Protein AF-A0A2V9VKK5-F1 (afdb_monomer)

Foldseek 3Di:
DCVVVVVVCVVVVVLLVDPCQQPDKDKDKDPADPPDDDPDDWAFFDAQDQDADPDDVPDDDDRRRTAHDDIDIDMDGLFFDPPDDDPDDFDPLLVVLLVCVVVVHDDDGVGNVPGHNPCNRGDPPGGNPSPPDDDDDDPPPDDPDVVVVDDPPD

Structure (mmCIF, N/CA/C/O backbone):
data_AF-A0A2V9VKK5-F1
#
_entry.id   AF-A0A2V9VKK5-F1
#
loop_
_atom_site.group_PDB
_atom_site.id
_atom_site.type_symbol
_atom_site.label_atom_id
_atom_site.label_alt_id
_atom_site.label_comp_id
_atom_site.label_asym_id
_atom_site.label_entity_id
_atom_site.label_seq_id
_atom_site.pdbx_PDB_ins_code
_atom_site.Cartn_x
_atom_site.Cartn_y
_atom_site.Cartn_z
_atom_site.occupancy
_atom_site.B_iso_or_equiv
_atom_site.auth_seq_id
_atom_site.auth_comp_id
_atom_site.auth_asym_id
_atom_site.auth_atom_id
_atom_site.pdbx_PDB_model_num
ATOM 1 N N . MET A 1 1 ? 14.020 6.394 18.295 1.00 52.31 1 MET A N 1
ATOM 2 C CA . MET A 1 1 ? 13.171 7.474 17.740 1.00 52.31 1 MET A CA 1
ATOM 3 C C . MET A 1 1 ? 11.935 6.805 17.137 1.00 52.31 1 MET A C 1
ATOM 5 O O . MET A 1 1 ? 12.121 5.891 16.353 1.00 52.31 1 MET A O 1
ATOM 9 N N . GLN A 1 2 ? 10.712 7.141 17.568 1.00 73.44 2 GLN A N 1
ATOM 10 C CA . GLN A 1 2 ? 9.463 6.441 17.178 1.00 73.44 2 GLN A CA 1
ATOM 11 C C . GLN A 1 2 ? 8.421 7.392 16.557 1.00 73.44 2 GLN A C 1
ATOM 13 O O . GLN A 1 2 ? 7.225 7.128 16.614 1.00 73.44 2 GLN A O 1
ATOM 18 N N . LEU A 1 3 ? 8.876 8.507 15.977 1.00 83.81 3 LEU A N 1
ATOM 19 C CA . LEU A 1 3 ? 7.999 9.577 15.487 1.00 83.81 3 LEU A CA 1
ATOM 20 C C . LEU A 1 3 ? 7.040 9.079 14.398 1.00 83.81 3 LEU A C 1
ATOM 22 O O . LEU A 1 3 ? 5.838 9.215 14.563 1.00 83.81 3 LEU A O 1
ATOM 26 N N . GLY A 1 4 ? 7.534 8.365 13.380 1.00 85.75 4 GLY A N 1
ATOM 27 C CA . GLY A 1 4 ? 6.664 7.846 12.314 1.00 85.75 4 GLY A CA 1
ATOM 28 C C . GLY A 1 4 ? 5.599 6.853 12.801 1.00 85.75 4 GLY A C 1
ATOM 29 O O . GLY A 1 4 ? 4.469 6.872 12.321 1.00 85.75 4 GLY A O 1
ATOM 30 N N . ALA A 1 5 ? 5.921 6.018 13.797 1.00 85.12 5 ALA A N 1
ATOM 31 C CA . ALA A 1 5 ? 4.937 5.122 14.408 1.00 85.12 5 ALA A CA 1
ATOM 32 C C . ALA A 1 5 ? 3.878 5.903 15.204 1.00 85.12 5 ALA A C 1
ATOM 34 O O . ALA A 1 5 ? 2.693 5.579 15.129 1.00 85.12 5 ALA A O 1
ATOM 35 N N . ALA A 1 6 ? 4.293 6.947 15.930 1.00 85.19 6 ALA A N 1
ATOM 36 C CA . ALA A 1 6 ? 3.383 7.832 16.649 1.00 85.19 6 ALA A CA 1
ATOM 37 C C . ALA A 1 6 ? 2.459 8.602 15.688 1.00 85.19 6 ALA A C 1
ATOM 39 O O . ALA A 1 6 ? 1.256 8.667 15.938 1.00 85.19 6 ALA A O 1
ATOM 40 N N . ASP A 1 7 ? 2.991 9.097 14.570 1.00 90.38 7 ASP A N 1
ATOM 41 C CA . ASP A 1 7 ? 2.232 9.823 13.548 1.00 90.38 7 ASP A CA 1
ATOM 42 C C . ASP A 1 7 ? 1.191 8.913 12.877 1.00 90.38 7 ASP A C 1
ATOM 44 O O . ASP A 1 7 ? 0.007 9.253 12.802 1.00 90.38 7 ASP A O 1
ATOM 48 N N . ALA A 1 8 ? 1.589 7.704 12.460 1.00 90.50 8 ALA A N 1
ATOM 49 C CA . ALA A 1 8 ? 0.662 6.719 11.901 1.00 90.50 8 ALA A CA 1
ATOM 50 C C . ALA A 1 8 ? -0.437 6.339 12.909 1.00 90.50 8 ALA A C 1
ATOM 52 O O . ALA A 1 8 ? -1.621 6.302 12.561 1.00 90.50 8 ALA A O 1
ATOM 53 N N . ALA A 1 9 ? -0.066 6.111 14.175 1.00 88.38 9 ALA A N 1
ATOM 54 C CA . ALA A 1 9 ? -1.018 5.813 15.238 1.00 88.38 9 ALA A CA 1
ATOM 55 C C . ALA A 1 9 ? -1.991 6.975 15.480 1.00 88.38 9 ALA A C 1
ATOM 57 O O . ALA A 1 9 ? -3.181 6.734 15.670 1.00 88.38 9 ALA A O 1
ATOM 58 N N . GLN A 1 10 ? -1.526 8.227 15.441 1.00 90.94 10 GLN A N 1
ATOM 59 C CA . GLN A 1 10 ? -2.381 9.403 15.601 1.00 90.94 10 GLN A CA 1
ATOM 60 C C . GLN A 1 10 ? -3.471 9.456 14.523 1.00 90.94 10 GLN A C 1
ATOM 62 O O . GLN A 1 10 ? -4.639 9.687 14.844 1.00 90.94 10 GLN A O 1
ATOM 67 N N . ILE A 1 11 ? -3.114 9.191 13.264 1.00 93.94 11 ILE A N 1
ATOM 68 C CA . ILE A 1 11 ? -4.060 9.199 12.140 1.00 93.94 11 ILE A CA 1
ATOM 69 C C . ILE A 1 11 ? -5.066 8.047 12.267 1.00 93.94 11 ILE A C 1
ATOM 71 O O . ILE A 1 11 ? -6.275 8.265 12.169 1.00 93.94 11 ILE A O 1
ATOM 75 N N . ILE A 1 12 ? -4.591 6.828 12.540 1.00 91.88 12 ILE A N 1
ATOM 76 C CA . ILE A 1 12 ? -5.454 5.646 12.687 1.00 91.88 12 ILE A CA 1
ATOM 77 C C . ILE A 1 12 ? -6.419 5.819 13.872 1.00 91.88 12 ILE A C 1
ATOM 79 O O . ILE A 1 12 ? -7.618 5.566 13.737 1.00 91.88 12 ILE A O 1
ATOM 83 N N . ASN A 1 13 ? -5.926 6.311 15.013 1.00 90.38 13 ASN A N 1
ATOM 84 C CA . ASN A 1 13 ? -6.739 6.547 16.208 1.00 90.38 13 ASN A CA 1
ATOM 85 C C . ASN A 1 13 ? -7.787 7.646 16.006 1.00 90.38 13 ASN A C 1
ATOM 87 O O . ASN A 1 13 ? -8.831 7.602 16.652 1.00 90.38 13 ASN A O 1
ATOM 91 N N . ALA A 1 14 ? -7.539 8.612 15.119 1.00 93.69 14 ALA A N 1
ATOM 92 C CA . ALA A 1 14 ? -8.540 9.601 14.732 1.00 93.69 14 ALA A CA 1
ATOM 93 C C . ALA A 1 14 ? -9.593 9.015 13.774 1.00 93.69 14 ALA A C 1
ATOM 95 O O . ALA A 1 14 ? -10.771 9.368 13.860 1.00 93.69 14 ALA A O 1
ATOM 96 N N . LEU A 1 15 ? -9.193 8.099 12.885 1.00 94.25 15 LEU A N 1
ATOM 97 C CA . LEU A 1 15 ? -10.092 7.471 11.918 1.00 94.25 15 LEU A CA 1
ATOM 98 C C . LEU A 1 15 ? -11.101 6.527 12.584 1.00 94.25 15 LEU A C 1
ATOM 100 O O . LEU A 1 15 ? -12.284 6.603 12.264 1.00 94.25 15 LEU A O 1
ATOM 104 N N . ILE A 1 16 ? -10.666 5.665 13.508 1.00 92.75 16 ILE A N 1
ATOM 105 C CA . ILE A 1 16 ? -11.498 4.613 14.129 1.00 92.75 16 ILE A CA 1
ATOM 106 C C . ILE A 1 16 ? -12.809 5.127 14.770 1.00 92.75 16 ILE A C 1
ATOM 108 O O . ILE A 1 16 ? -13.857 4.541 14.503 1.00 92.75 16 ILE A O 1
ATOM 112 N N . PRO A 1 17 ? -12.820 6.185 15.607 1.00 93.62 17 PRO A N 1
ATOM 113 C CA . PRO A 1 17 ? -14.055 6.693 16.210 1.00 93.62 17 PRO A CA 1
ATOM 114 C C . PRO A 1 17 ? -14.870 7.584 15.260 1.00 93.62 17 PRO A C 1
ATOM 116 O O . PRO A 1 17 ? -15.954 8.037 15.629 1.00 93.62 17 PRO A O 1
ATOM 119 N N . SER A 1 18 ? -14.357 7.882 14.062 1.00 95.50 18 SER A N 1
ATOM 120 C CA . SER A 1 18 ? -15.034 8.759 13.110 1.00 95.50 18 SER A CA 1
ATOM 121 C C . SER A 1 18 ? -16.265 8.079 12.488 1.00 95.50 18 SER A C 1
ATOM 123 O O . SER A 1 18 ? -16.289 6.856 12.318 1.00 95.50 18 SER A O 1
ATOM 125 N N . PRO A 1 19 ? -17.273 8.855 12.050 1.00 96.69 19 PRO A N 1
ATOM 126 C CA . PRO A 1 19 ? -18.425 8.307 11.333 1.00 96.69 19 PRO A CA 1
ATOM 127 C C . PRO A 1 19 ? -18.054 7.655 9.988 1.00 96.69 19 PRO A C 1
ATOM 129 O O . PRO A 1 19 ? -18.843 6.881 9.455 1.00 96.69 19 PRO A O 1
ATOM 132 N N . SER A 1 20 ? -16.863 7.932 9.444 1.00 96.44 20 SER A N 1
ATOM 133 C CA . SER A 1 20 ? -16.386 7.359 8.180 1.00 96.44 20 SER A CA 1
ATOM 134 C C . SER A 1 20 ? -15.858 5.930 8.328 1.00 96.44 20 SER A C 1
ATOM 136 O O . SER A 1 20 ? -15.851 5.182 7.343 1.00 96.44 20 SER A O 1
ATOM 138 N N . TRP A 1 21 ? -15.436 5.530 9.536 1.00 95.44 21 TRP A N 1
ATOM 139 C CA . TRP A 1 21 ? -14.780 4.244 9.799 1.00 95.44 21 TRP A CA 1
ATOM 140 C C . TRP A 1 21 ? -15.517 3.022 9.233 1.00 95.44 21 TRP A C 1
ATOM 142 O O . TRP A 1 21 ? -14.869 2.242 8.532 1.00 95.44 21 TRP A O 1
ATOM 152 N N . PRO A 1 22 ? -16.850 2.869 9.403 1.00 96.00 22 PRO A N 1
ATOM 153 C CA . PRO A 1 22 ? -17.583 1.703 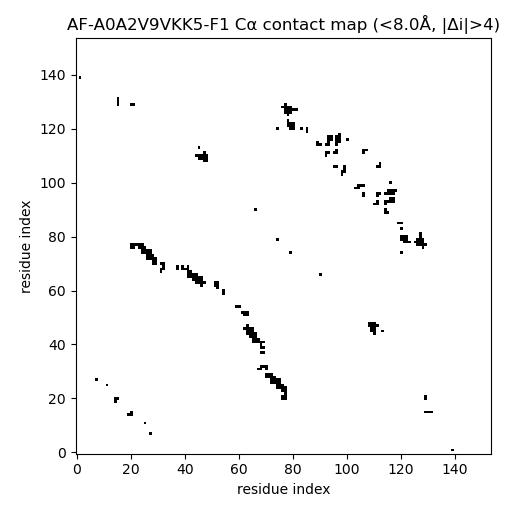8.898 1.00 96.00 22 PRO A CA 1
ATOM 154 C C . PRO A 1 22 ? -17.474 1.486 7.383 1.00 96.00 22 PRO A C 1
ATOM 156 O O . PRO A 1 22 ? -17.791 0.406 6.896 1.00 96.00 22 PRO A O 1
ATOM 159 N N . SER A 1 23 ? -17.045 2.500 6.631 1.00 95.50 23 SER A N 1
ATOM 160 C CA . SER A 1 23 ? -16.966 2.490 5.166 1.00 95.50 23 SER A CA 1
ATOM 161 C C . SER A 1 23 ? -15.579 2.835 4.619 1.00 95.50 23 SER A C 1
ATOM 163 O O . SER A 1 23 ? -15.441 3.117 3.431 1.00 95.50 23 SER A O 1
ATOM 165 N N . SER A 1 24 ? -14.553 2.819 5.474 1.00 96.00 24 SER A N 1
ATOM 166 C CA . SER A 1 24 ? -13.204 3.262 5.125 1.00 96.00 24 SER A CA 1
ATOM 167 C C . SER A 1 24 ? -12.188 2.124 5.129 1.00 96.00 24 SER A C 1
ATOM 169 O O . SER A 1 24 ? -12.323 1.120 5.834 1.00 96.00 24 SER A O 1
ATOM 171 N N . VAL A 1 25 ? -11.127 2.322 4.353 1.00 96.25 25 VAL A N 1
ATOM 172 C CA . VAL A 1 25 ? -9.875 1.575 4.444 1.00 96.25 25 VAL A CA 1
ATOM 173 C C . VAL A 1 25 ? -8.734 2.577 4.569 1.00 96.25 25 VAL A C 1
ATOM 175 O O . VAL A 1 25 ? -8.701 3.581 3.862 1.00 96.25 25 VAL A O 1
ATOM 178 N N . PHE A 1 26 ? -7.808 2.301 5.477 1.00 96.00 26 PHE A N 1
ATOM 179 C CA . PHE A 1 26 ? -6.538 2.996 5.608 1.00 96.00 26 PHE A CA 1
ATOM 180 C C . PHE A 1 26 ? -5.420 2.048 5.173 1.00 96.00 26 PHE A C 1
ATOM 182 O O . PHE A 1 26 ? -5.338 0.923 5.667 1.00 96.00 26 PHE A O 1
ATOM 189 N N . ILE A 1 27 ? -4.582 2.483 4.235 1.00 96.94 27 ILE A N 1
ATOM 190 C CA . ILE A 1 27 ? -3.453 1.701 3.722 1.00 96.94 27 ILE A CA 1
ATOM 191 C C . ILE A 1 27 ? -2.177 2.415 4.150 1.00 96.94 27 ILE A C 1
ATOM 193 O O . ILE A 1 27 ? -1.901 3.519 3.689 1.00 96.94 27 ILE A O 1
ATOM 197 N N . LEU A 1 28 ? -1.413 1.786 5.040 1.00 95.75 28 LEU A N 1
ATOM 198 C CA . LEU A 1 28 ? -0.094 2.251 5.446 1.00 95.75 28 LEU A CA 1
ATOM 199 C C . LEU A 1 28 ? 0.964 1.533 4.618 1.00 95.75 28 LEU A C 1
ATOM 201 O O . LEU A 1 28 ? 1.021 0.304 4.601 1.00 95.75 28 LEU A O 1
ATOM 205 N N . THR A 1 29 ? 1.811 2.304 3.957 1.00 95.19 29 THR A N 1
ATOM 206 C CA . THR A 1 29 ? 2.968 1.802 3.223 1.00 95.19 29 THR A CA 1
ATOM 207 C C . THR A 1 29 ? 4.059 2.872 3.203 1.00 95.19 29 THR A C 1
ATOM 209 O O . THR A 1 29 ? 3.923 3.912 3.848 1.00 95.19 29 THR A O 1
ATOM 212 N N . TYR A 1 30 ? 5.141 2.588 2.498 1.00 92.75 30 TYR A N 1
ATOM 213 C CA . TYR A 1 30 ? 6.315 3.439 2.348 1.00 92.75 30 TYR A CA 1
ATOM 214 C C . TYR A 1 30 ? 6.429 3.830 0.879 1.00 92.75 30 TYR A C 1
ATOM 216 O O . TYR A 1 30 ? 5.842 3.156 0.044 1.00 92.75 30 TYR A O 1
ATOM 224 N N . ASP A 1 31 ? 7.133 4.901 0.545 1.00 91.75 31 ASP A N 1
ATOM 225 C CA . ASP A 1 31 ? 7.420 5.259 -0.847 1.00 91.75 31 ASP A CA 1
ATOM 226 C C . ASP A 1 31 ? 8.661 4.521 -1.378 1.00 91.75 31 ASP A C 1
ATOM 228 O O . ASP A 1 31 ? 8.704 4.146 -2.551 1.00 91.75 31 ASP A O 1
ATOM 232 N N . GLU A 1 32 ? 9.639 4.254 -0.505 1.00 89.00 32 GLU A N 1
ATOM 233 C CA . GLU A 1 32 ? 10.888 3.554 -0.820 1.00 89.00 32 GLU A CA 1
ATOM 234 C C . GLU A 1 32 ? 11.436 2.715 0.365 1.00 89.00 32 GLU A C 1
ATOM 236 O O . GLU A 1 32 ? 10.823 2.644 1.431 1.00 89.00 32 GLU A O 1
ATOM 241 N N . GLY A 1 33 ? 12.544 1.988 0.157 1.00 85.25 33 GLY A N 1
ATOM 242 C CA . GLY A 1 33 ? 13.071 0.961 1.080 1.00 85.25 33 GLY A CA 1
ATOM 243 C C . GLY A 1 33 ? 14.010 1.440 2.192 1.00 85.25 33 GLY A C 1
ATOM 244 O O . GLY A 1 33 ? 14.461 0.632 3.002 1.00 85.25 33 GLY A O 1
ATOM 245 N N . GLY A 1 34 ? 14.355 2.721 2.236 1.00 83.81 34 GLY A N 1
ATOM 246 C CA . GLY A 1 34 ? 15.259 3.338 3.202 1.00 83.81 34 GLY A CA 1
ATOM 247 C C . GLY A 1 34 ? 16.724 2.925 3.055 1.00 83.81 34 GLY A C 1
ATOM 248 O O . GLY A 1 34 ? 17.528 3.223 3.935 1.00 83.81 34 GLY A O 1
ATOM 249 N N . GLY A 1 35 ? 17.080 2.190 1.994 1.00 78.69 35 GLY A N 1
ATOM 250 C CA . GLY A 1 35 ? 18.425 1.640 1.780 1.00 78.69 35 GLY A CA 1
ATOM 251 C C . GLY A 1 35 ? 18.803 0.466 2.695 1.00 78.69 35 GLY A C 1
ATOM 252 O O . GLY A 1 35 ? 19.956 0.033 2.683 1.00 78.69 35 GLY A O 1
ATOM 253 N N . LEU A 1 36 ? 17.858 -0.062 3.479 1.00 82.81 36 LEU A N 1
ATOM 254 C CA . LEU A 1 36 ? 18.069 -1.278 4.262 1.00 82.81 36 LEU A CA 1
ATOM 255 C C . LEU A 1 36 ? 18.016 -2.518 3.361 1.00 82.81 36 LEU A C 1
ATOM 257 O O . LEU A 1 36 ? 17.334 -2.546 2.338 1.00 82.81 36 LEU A O 1
ATOM 261 N N . TYR A 1 37 ? 18.743 -3.564 3.754 1.00 87.75 37 TYR A N 1
ATOM 262 C CA . TYR A 1 37 ? 18.774 -4.820 3.010 1.00 87.75 37 TYR A CA 1
ATOM 263 C C . TYR A 1 37 ? 17.433 -5.565 3.104 1.00 87.75 37 TYR A C 1
ATOM 265 O O . TYR A 1 37 ? 16.976 -5.891 4.200 1.00 87.75 37 TYR A O 1
ATOM 273 N N . ASP A 1 38 ? 16.862 -5.919 1.952 1.00 90.75 38 ASP A N 1
ATOM 274 C CA . ASP A 1 38 ? 15.829 -6.949 1.819 1.00 90.75 38 ASP A CA 1
ATOM 275 C C . ASP A 1 38 ? 16.396 -8.101 0.970 1.00 90.75 38 ASP A C 1
ATOM 277 O O . ASP A 1 38 ? 17.105 -7.887 -0.013 1.00 90.75 38 ASP A O 1
ATOM 281 N N . HIS A 1 39 ? 16.119 -9.339 1.378 1.00 93.44 39 HIS A N 1
ATOM 282 C CA . HIS A 1 39 ? 16.632 -10.544 0.720 1.00 93.44 39 HIS A CA 1
ATOM 283 C C . HIS A 1 39 ? 15.870 -10.915 -0.559 1.00 93.44 39 HIS A C 1
ATOM 285 O O . HIS A 1 39 ? 16.300 -11.802 -1.298 1.00 93.44 39 HIS A O 1
ATOM 291 N N . VAL A 1 40 ? 14.706 -10.312 -0.791 1.00 92.50 40 VAL A N 1
ATOM 292 C CA . VAL A 1 40 ? 13.856 -10.587 -1.942 1.00 92.50 40 VAL A CA 1
ATOM 293 C C . VAL A 1 40 ? 14.318 -9.743 -3.114 1.00 92.50 40 VAL A C 1
ATOM 295 O O . VAL A 1 40 ? 14.310 -8.514 -3.078 1.00 92.50 40 VAL A O 1
ATOM 298 N N . VAL A 1 41 ? 14.688 -10.437 -4.183 1.00 92.00 41 VAL A N 1
ATOM 299 C CA . VAL A 1 41 ? 15.061 -9.813 -5.448 1.00 92.00 41 VAL A CA 1
ATOM 300 C C . VAL A 1 41 ? 13.840 -9.090 -6.037 1.00 92.00 41 VAL A C 1
ATOM 302 O O . VAL A 1 41 ? 12.760 -9.690 -6.077 1.00 92.00 41 VAL A O 1
ATOM 305 N N . PRO A 1 42 ? 13.986 -7.839 -6.515 1.00 91.06 42 PRO A N 1
ATOM 306 C CA . PRO A 1 42 ? 12.924 -7.146 -7.234 1.00 91.06 42 PRO A CA 1
ATOM 307 C C . PRO A 1 42 ? 12.383 -7.969 -8.409 1.00 91.06 42 PRO A C 1
ATOM 309 O O . PRO A 1 42 ? 13.144 -8.576 -9.165 1.00 91.06 42 PRO A O 1
ATOM 312 N N . ALA A 1 43 ? 11.061 -7.999 -8.560 1.00 91.50 43 ALA A N 1
ATOM 313 C CA . ALA A 1 43 ? 10.392 -8.816 -9.563 1.00 91.50 43 ALA A CA 1
ATOM 314 C C . ALA A 1 43 ? 10.303 -8.096 -10.914 1.00 91.50 43 ALA A C 1
ATOM 316 O O . ALA A 1 43 ? 10.311 -6.866 -10.989 1.00 91.50 43 ALA A O 1
ATOM 317 N N . THR A 1 44 ? 10.157 -8.862 -11.995 1.00 93.88 44 THR A N 1
ATOM 318 C CA . THR A 1 44 ? 9.755 -8.317 -13.297 1.00 93.88 44 THR A CA 1
ATOM 319 C C . THR A 1 44 ? 8.311 -7.817 -13.225 1.00 93.88 44 THR A C 1
ATOM 321 O O . THR A 1 44 ? 7.456 -8.441 -12.599 1.00 93.88 44 THR A O 1
ATOM 324 N N . ALA A 1 45 ? 8.034 -6.700 -13.888 1.00 94.38 45 ALA A N 1
ATOM 325 C CA . ALA A 1 45 ? 6.727 -6.068 -13.961 1.00 94.38 45 ALA A CA 1
ATOM 326 C C . ALA A 1 45 ? 6.417 -5.638 -15.400 1.00 94.38 45 ALA A C 1
ATOM 328 O O . ALA A 1 45 ? 7.317 -5.381 -16.202 1.00 94.38 45 ALA A O 1
ATOM 329 N N . ILE A 1 46 ? 5.129 -5.526 -15.721 1.00 96.38 46 ILE A N 1
ATOM 330 C CA . ILE A 1 46 ? 4.685 -4.952 -16.992 1.00 96.38 46 ILE A CA 1
ATOM 331 C C . ILE A 1 46 ? 5.094 -3.474 -17.039 1.00 96.38 46 ILE A C 1
ATOM 333 O O . ILE A 1 46 ? 4.920 -2.729 -16.068 1.00 96.38 46 ILE A O 1
ATOM 337 N N . LYS A 1 47 ? 5.660 -3.045 -18.171 1.00 97.12 47 LYS A N 1
ATOM 338 C CA . LYS A 1 47 ? 5.959 -1.628 -18.406 1.00 97.12 47 LYS A CA 1
ATOM 339 C C . LYS A 1 47 ? 4.653 -0.833 -18.418 1.00 97.12 47 LYS A C 1
ATOM 341 O O . LYS A 1 47 ? 3.680 -1.321 -18.989 1.00 97.12 47 LYS A O 1
ATOM 346 N N . PRO A 1 48 ? 4.606 0.366 -17.818 1.00 97.06 48 PRO A N 1
ATOM 347 C CA . PRO A 1 48 ? 3.390 1.175 -17.837 1.00 97.06 48 PRO A CA 1
ATOM 348 C C . PRO A 1 48 ? 2.979 1.538 -19.272 1.00 97.06 48 PRO A C 1
ATOM 350 O O . PRO A 1 48 ? 1.804 1.452 -19.625 1.00 97.06 48 PRO A O 1
ATOM 353 N N . ASP A 1 49 ? 3.948 1.878 -20.114 1.00 96.75 49 ASP A N 1
ATOM 354 C CA . ASP A 1 49 ? 3.752 2.295 -21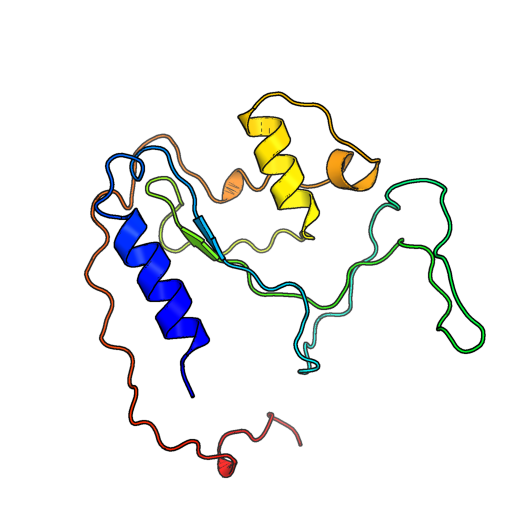.496 1.00 96.75 49 ASP A CA 1
ATOM 355 C C . ASP A 1 49 ? 5.051 2.091 -22.309 1.00 96.75 49 ASP A C 1
ATOM 357 O O . ASP A 1 49 ? 5.963 1.368 -21.896 1.00 96.75 49 ASP A O 1
ATOM 361 N N . ASN A 1 50 ? 5.118 2.704 -23.494 1.00 95.88 50 ASN A N 1
ATOM 362 C CA . ASN A 1 50 ? 6.285 2.668 -24.379 1.00 95.88 50 ASN A CA 1
ATOM 363 C C . ASN A 1 50 ? 7.234 3.871 -24.186 1.00 95.88 50 ASN A C 1
ATOM 365 O O . ASN A 1 50 ? 8.093 4.108 -25.038 1.00 95.88 50 ASN A O 1
ATOM 369 N N . ILE A 1 51 ? 7.078 4.656 -23.116 1.00 95.62 51 ILE A N 1
ATOM 370 C CA . ILE A 1 51 ? 7.926 5.811 -22.819 1.00 95.62 51 ILE A CA 1
ATOM 371 C C . ILE A 1 51 ? 9.158 5.321 -22.052 1.00 95.62 51 ILE A C 1
ATOM 373 O O . ILE A 1 51 ? 9.072 4.739 -20.972 1.00 95.62 51 ILE A O 1
ATOM 377 N N . ALA A 1 52 ? 10.338 5.541 -22.631 1.00 94.00 52 ALA A N 1
ATOM 378 C CA . ALA A 1 52 ? 11.599 5.175 -21.997 1.00 94.00 52 ALA A CA 1
ATOM 379 C C . ALA A 1 52 ? 11.905 6.081 -20.785 1.00 94.00 52 ALA A C 1
ATOM 381 O O . ALA A 1 52 ? 11.527 7.257 -20.791 1.00 94.00 52 ALA A O 1
ATOM 382 N N . PRO A 1 53 ? 12.626 5.581 -19.762 1.00 94.12 53 PRO A N 1
ATOM 383 C CA . PRO A 1 53 ? 13.080 6.422 -18.663 1.00 94.12 53 PRO A CA 1
ATOM 384 C C . PRO A 1 53 ? 13.999 7.540 -19.160 1.00 94.12 53 PRO A C 1
ATOM 386 O O . PRO A 1 53 ? 14.816 7.356 -20.064 1.00 94.12 53 PRO A O 1
ATOM 389 N N . MET A 1 54 ? 13.886 8.705 -18.526 1.00 94.69 54 MET A N 1
ATOM 390 C CA . MET A 1 54 ? 14.726 9.871 -18.800 1.00 94.69 54 MET A CA 1
ATOM 391 C C . MET A 1 54 ? 16.077 9.738 -18.088 1.00 94.69 54 MET A C 1
ATOM 393 O O . MET A 1 54 ? 16.336 10.423 -17.103 1.00 94.69 54 MET A O 1
ATOM 397 N N . LEU A 1 55 ? 16.915 8.824 -18.574 1.00 94.56 55 LEU A N 1
ATOM 398 C CA . LEU A 1 55 ? 18.231 8.546 -17.998 1.00 94.56 55 LEU A CA 1
ATOM 399 C C . LEU A 1 55 ? 19.251 9.636 -18.365 1.00 94.56 55 LEU A C 1
ATOM 401 O O . LEU A 1 55 ? 19.313 10.094 -19.509 1.00 94.56 55 LEU A O 1
ATOM 405 N N . GLN A 1 56 ? 20.075 10.021 -17.398 1.00 96.25 56 GLN A N 1
ATOM 406 C CA . GLN A 1 56 ? 21.218 10.915 -17.548 1.00 96.25 56 GLN A CA 1
ATOM 407 C C . GLN A 1 56 ? 22.525 10.129 -17.713 1.00 96.25 56 GLN A C 1
ATOM 409 O O . GLN A 1 56 ? 22.613 8.924 -17.473 1.00 96.25 56 GLN A O 1
ATOM 414 N N . SER A 1 57 ? 23.583 10.828 -18.130 1.00 95.44 57 SER A N 1
ATOM 415 C CA . SER A 1 57 ? 24.920 10.237 -18.196 1.00 95.44 57 SER A CA 1
ATOM 416 C C . SER A 1 57 ? 25.375 9.790 -16.803 1.00 95.44 57 SER A C 1
ATOM 418 O O . SER A 1 57 ? 25.586 10.629 -15.932 1.00 95.44 57 SER A O 1
ATOM 420 N N . GLY A 1 58 ? 25.590 8.485 -16.628 1.00 94.88 58 GLY A N 1
ATOM 421 C CA . GLY A 1 58 ? 25.986 7.871 -15.355 1.00 94.88 58 GLY A CA 1
ATOM 422 C C . GLY A 1 58 ? 24.872 7.076 -14.671 1.00 94.88 58 GLY A C 1
ATOM 423 O O . GLY A 1 58 ? 25.174 6.298 -13.767 1.00 94.88 58 GLY A O 1
ATOM 424 N N . ASP A 1 59 ? 23.625 7.208 -15.129 1.00 93.50 59 ASP A N 1
ATOM 425 C CA . ASP A 1 59 ? 22.518 6.403 -14.619 1.00 93.50 59 ASP A CA 1
ATOM 426 C C . ASP A 1 59 ? 22.647 4.939 -15.045 1.00 93.50 59 ASP A C 1
ATOM 428 O O . ASP A 1 59 ? 23.173 4.602 -16.113 1.00 93.50 59 ASP A O 1
ATOM 432 N N . LEU A 1 60 ? 22.121 4.051 -14.203 1.00 89.38 60 LEU A N 1
ATOM 433 C CA . LEU A 1 60 ? 22.002 2.642 -14.547 1.00 89.38 60 LEU A CA 1
ATOM 434 C C . LEU A 1 60 ? 20.952 2.455 -15.656 1.00 89.38 60 LEU A C 1
ATOM 436 O O . LEU A 1 60 ? 19.909 3.115 -15.627 1.00 89.38 60 LEU A O 1
ATOM 440 N N . PRO A 1 61 ? 21.175 1.532 -16.612 1.00 89.88 61 PRO A N 1
ATOM 441 C CA . PRO A 1 61 ? 20.160 1.179 -17.592 1.00 89.88 61 PRO A CA 1
ATOM 442 C C . PRO A 1 61 ? 18.873 0.708 -16.911 1.00 89.88 61 PRO A C 1
ATOM 444 O O . PRO A 1 61 ? 18.904 -0.102 -15.984 1.00 89.88 61 PRO A O 1
ATOM 447 N N . GLY A 1 62 ? 17.737 1.178 -17.410 1.00 90.06 62 GLY A N 1
ATOM 448 C CA . GLY A 1 62 ? 16.420 0.801 -16.920 1.00 90.06 62 GLY A CA 1
ATOM 449 C C . GLY A 1 62 ? 15.373 0.967 -18.010 1.00 90.06 62 GLY A C 1
ATOM 450 O O . GLY A 1 62 ? 15.594 1.658 -19.003 1.00 90.06 62 GLY A O 1
ATOM 451 N N . ASP A 1 63 ? 14.234 0.306 -17.839 1.00 93.56 63 ASP A N 1
ATOM 452 C CA . ASP A 1 63 ? 13.166 0.296 -18.840 1.00 93.56 63 ASP A CA 1
ATOM 453 C C . ASP A 1 63 ? 11.757 0.180 -18.234 1.00 93.56 63 ASP A C 1
ATOM 455 O O . ASP A 1 63 ? 10.809 -0.166 -18.938 1.00 93.56 63 ASP A O 1
ATOM 459 N N . PHE A 1 64 ? 11.632 0.429 -16.926 1.00 94.38 64 PHE A N 1
ATOM 460 C CA . PHE A 1 64 ? 10.408 0.245 -16.143 1.00 94.38 64 PHE A CA 1
ATOM 461 C C . PHE A 1 64 ? 9.801 -1.171 -16.224 1.00 94.38 64 PHE A C 1
ATOM 463 O O . PHE A 1 64 ? 8.605 -1.326 -15.991 1.00 94.38 64 PHE A O 1
ATOM 470 N N . ALA A 1 65 ? 10.583 -2.219 -16.513 1.00 95.06 65 ALA A N 1
ATOM 471 C CA . ALA A 1 65 ? 10.105 -3.610 -16.501 1.00 95.06 65 ALA A CA 1
ATOM 472 C C . ALA A 1 65 ? 10.339 -4.341 -15.169 1.00 95.06 65 ALA A C 1
ATOM 474 O O . ALA A 1 65 ? 10.272 -5.566 -15.118 1.00 95.06 65 ALA A O 1
ATOM 475 N N . HIS A 1 66 ? 10.649 -3.621 -14.091 1.00 93.12 66 HIS A N 1
ATOM 476 C CA . HIS A 1 66 ? 10.941 -4.209 -12.784 1.00 93.12 66 HIS A CA 1
ATOM 477 C C . HIS A 1 66 ? 10.265 -3.419 -11.659 1.00 93.12 66 HIS A C 1
ATOM 479 O O . HIS A 1 66 ? 9.891 -2.251 -11.835 1.00 93.12 66 HIS A O 1
ATOM 485 N N . THR A 1 67 ? 10.074 -4.070 -10.514 1.00 92.06 67 THR A N 1
ATOM 486 C CA . THR A 1 67 ? 9.708 -3.419 -9.252 1.00 92.06 67 THR A CA 1
ATOM 487 C C . THR A 1 67 ? 10.946 -2.833 -8.569 1.00 92.06 67 THR A C 1
ATOM 489 O O . THR A 1 67 ? 12.078 -3.088 -8.977 1.00 92.06 67 THR A O 1
ATOM 492 N N . GLY A 1 68 ? 10.731 -2.054 -7.508 1.00 89.50 68 GLY A N 1
ATOM 493 C CA . GLY A 1 68 ? 11.777 -1.743 -6.533 1.00 89.50 68 GLY A CA 1
ATOM 494 C C . GLY A 1 68 ? 11.932 -2.854 -5.490 1.00 89.50 68 GLY A C 1
ATOM 495 O O . GLY A 1 68 ? 11.445 -3.976 -5.674 1.00 89.50 68 GLY A O 1
ATOM 496 N N . PHE A 1 69 ? 12.584 -2.516 -4.377 1.00 91.50 69 PHE A N 1
ATOM 497 C CA . PHE A 1 69 ? 12.644 -3.370 -3.190 1.00 91.50 69 PHE A CA 1
ATOM 498 C C . PHE A 1 69 ? 11.247 -3.653 -2.632 1.00 91.50 69 PHE A C 1
ATOM 500 O O . PHE A 1 69 ? 10.313 -2.870 -2.817 1.00 91.50 69 PHE A O 1
ATOM 507 N N . ARG A 1 70 ? 11.106 -4.781 -1.930 1.00 93.56 70 ARG A N 1
ATOM 508 C CA . ARG A 1 70 ? 9.862 -5.105 -1.233 1.00 93.56 70 ARG A CA 1
ATOM 509 C C . ARG A 1 70 ? 9.645 -4.124 -0.084 1.00 93.56 70 ARG A C 1
ATOM 511 O O . ARG A 1 70 ? 10.561 -3.857 0.687 1.00 93.56 70 ARG A O 1
ATOM 518 N N . LEU A 1 71 ? 8.408 -3.652 0.054 1.00 93.88 71 LEU A N 1
ATOM 519 C CA . LEU A 1 71 ? 8.007 -2.714 1.097 1.00 93.88 71 LEU A CA 1
ATOM 520 C C . LEU A 1 71 ? 6.867 -3.280 1.943 1.00 93.88 71 LEU A C 1
ATOM 522 O O . LEU A 1 71 ? 6.054 -4.060 1.436 1.00 93.88 71 LEU A O 1
ATOM 526 N N . PRO A 1 72 ? 6.776 -2.899 3.229 1.00 93.56 72 PRO A N 1
ATOM 527 C CA . PRO A 1 72 ? 5.623 -3.236 4.042 1.00 93.56 72 PRO A CA 1
ATOM 528 C C . PRO A 1 72 ? 4.353 -2.570 3.507 1.00 93.56 72 PRO A C 1
ATOM 530 O O . PRO A 1 72 ? 4.347 -1.398 3.119 1.00 93.56 72 PRO A O 1
ATOM 533 N N . ILE A 1 73 ? 3.249 -3.307 3.570 1.00 95.31 73 ILE A N 1
ATOM 534 C CA . ILE A 1 73 ? 1.904 -2.772 3.392 1.00 95.31 73 ILE A CA 1
ATOM 535 C C . ILE A 1 73 ? 1.015 -3.297 4.514 1.00 95.31 73 ILE A C 1
ATOM 537 O O . ILE A 1 73 ? 1.000 -4.493 4.806 1.00 95.31 73 ILE A O 1
ATOM 541 N N . ILE A 1 74 ? 0.290 -2.391 5.162 1.00 95.56 74 ILE A N 1
ATOM 542 C CA . ILE A 1 74 ? -0.655 -2.708 6.229 1.00 95.56 74 ILE A CA 1
ATOM 543 C C . ILE A 1 74 ? -2.004 -2.119 5.833 1.00 95.56 74 ILE A C 1
ATOM 545 O O . ILE A 1 74 ? -2.133 -0.913 5.629 1.00 95.56 74 ILE A O 1
ATOM 549 N N . VAL A 1 75 ? -3.014 -2.980 5.727 1.00 96.62 75 VAL A N 1
ATOM 550 C CA . VAL A 1 75 ? -4.386 -2.599 5.376 1.00 96.62 75 VAL A CA 1
ATOM 551 C C . VAL A 1 75 ? -5.238 -2.630 6.641 1.00 96.62 75 VAL A C 1
ATOM 553 O O . VAL A 1 75 ? -5.336 -3.657 7.308 1.00 96.62 75 VAL A O 1
ATOM 556 N N . VAL A 1 76 ? -5.854 -1.499 6.978 1.00 95.00 76 VAL A N 1
ATOM 557 C CA . VAL A 1 76 ? -6.625 -1.295 8.209 1.00 95.00 76 VAL A CA 1
ATOM 558 C C . VAL A 1 76 ? -8.052 -0.887 7.839 1.00 95.00 76 VAL A C 1
ATOM 560 O O . VAL A 1 76 ? -8.278 0.169 7.255 1.00 95.00 76 VAL A O 1
ATOM 563 N N . SER A 1 77 ? -9.036 -1.732 8.147 1.00 96.25 77 SER A N 1
ATOM 564 C CA . SER A 1 77 ? -10.462 -1.497 7.855 1.00 96.25 77 SER A CA 1
ATOM 565 C C . SER A 1 77 ? -11.334 -2.373 8.764 1.00 96.25 77 SER A C 1
ATOM 567 O O . SER A 1 77 ? -10.861 -3.432 9.179 1.00 96.25 77 SER A O 1
ATOM 569 N N . PRO A 1 78 ? -12.614 -2.038 9.025 1.00 96.25 78 PRO A N 1
ATOM 570 C CA . PRO A 1 78 ? -13.549 -2.991 9.622 1.00 96.25 78 PRO A CA 1
ATOM 571 C C . PRO A 1 78 ? -13.687 -4.277 8.810 1.00 96.25 78 PRO A C 1
ATOM 573 O O . PRO A 1 78 ? -14.048 -5.302 9.373 1.00 96.25 78 PRO A O 1
ATOM 576 N N . TRP A 1 79 ? -13.421 -4.215 7.505 1.00 96.81 79 TRP A N 1
ATOM 577 C CA . TRP A 1 79 ? -13.709 -5.277 6.544 1.00 96.81 79 TRP A CA 1
ATOM 578 C C . TRP A 1 79 ? -12.507 -6.151 6.204 1.00 96.81 79 TRP A C 1
ATOM 580 O O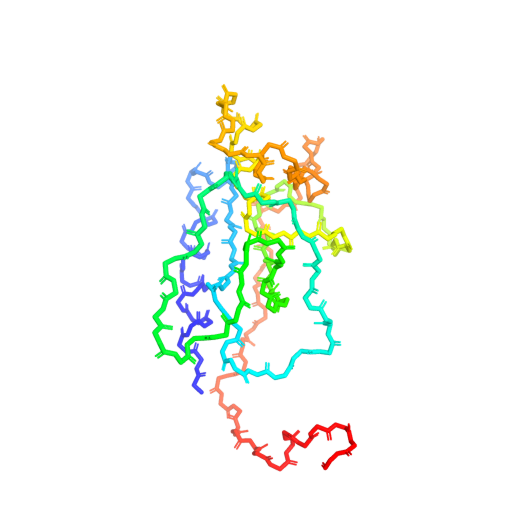 . TRP A 1 79 ? -12.630 -7.021 5.349 1.00 96.81 79 TRP A O 1
ATOM 590 N N . VAL A 1 80 ? -11.337 -5.926 6.811 1.00 96.00 80 VAL A N 1
ATOM 591 C CA . VAL A 1 80 ? -10.194 -6.816 6.565 1.00 96.00 80 VAL A CA 1
ATOM 592 C C . VAL A 1 80 ? -10.390 -8.166 7.246 1.00 96.00 80 VAL A C 1
ATOM 594 O O . VAL A 1 80 ? -10.980 -8.257 8.324 1.00 96.00 80 VAL A O 1
ATOM 597 N N . ARG A 1 81 ? -9.838 -9.217 6.641 1.00 94.69 81 ARG A N 1
ATOM 598 C CA . ARG A 1 81 ? -9.745 -10.541 7.256 1.00 94.69 81 ARG A CA 1
ATOM 599 C C . ARG A 1 81 ? -8.854 -10.471 8.506 1.00 94.69 81 ARG A C 1
ATOM 601 O O . ARG A 1 81 ? -7.721 -9.991 8.411 1.00 94.69 81 ARG A O 1
ATOM 608 N N . PRO A 1 82 ? -9.308 -10.959 9.672 1.00 90.31 82 PRO A N 1
ATOM 609 C CA . PRO A 1 82 ? -8.478 -10.990 10.870 1.00 90.31 82 PRO A CA 1
ATOM 610 C C . PRO A 1 82 ? -7.336 -12.002 10.713 1.00 90.31 82 PRO A C 1
ATOM 612 O O . PRO A 1 82 ? -7.506 -13.050 10.094 1.00 90.31 82 PRO A O 1
ATOM 615 N N . HIS A 1 83 ? -6.174 -11.698 11.302 1.00 90.62 83 HIS A N 1
ATOM 616 C CA . HIS A 1 83 ? -4.986 -12.569 11.300 1.00 90.62 83 HIS A CA 1
ATOM 617 C C . HIS A 1 83 ? -4.525 -13.019 9.904 1.00 90.62 83 HIS A C 1
ATOM 619 O O . HIS A 1 83 ? -4.015 -14.125 9.735 1.00 90.62 83 HIS A O 1
ATOM 625 N N . TYR A 1 84 ? -4.705 -12.160 8.903 1.00 94.75 84 TYR A N 1
ATOM 626 C CA . TYR A 1 84 ? -4.404 -12.483 7.519 1.00 94.75 84 TYR A CA 1
ATOM 627 C C . TYR A 1 84 ? -3.125 -11.791 7.040 1.00 94.75 84 TYR A C 1
ATOM 629 O O . TYR A 1 84 ? -2.959 -10.582 7.191 1.00 94.75 84 TYR A O 1
ATOM 637 N N . VAL A 1 85 ? -2.238 -12.575 6.428 1.00 97.06 85 VAL A N 1
ATOM 638 C CA . VAL A 1 85 ? -1.053 -12.094 5.717 1.00 97.06 85 VAL A CA 1
ATOM 639 C C . VAL A 1 85 ? -1.170 -12.572 4.279 1.00 97.06 85 VAL A C 1
ATOM 641 O O . VAL A 1 85 ? -1.234 -13.772 4.018 1.00 97.06 85 VAL A O 1
ATOM 644 N N . SER A 1 86 ? -1.208 -11.629 3.344 1.00 96.06 86 SER A N 1
ATOM 645 C CA . SER A 1 86 ? -1.152 -11.947 1.922 1.00 96.06 86 SER A CA 1
ATOM 646 C C . SER A 1 86 ? 0.287 -12.258 1.509 1.00 96.06 86 SER A C 1
ATOM 648 O O . SER A 1 86 ? 1.210 -11.516 1.848 1.00 96.06 86 SER A O 1
ATOM 650 N N . HIS A 1 87 ? 0.451 -13.277 0.667 1.00 95.19 87 HIS A N 1
ATOM 651 C CA . HIS A 1 87 ? 1.711 -13.593 -0.015 1.00 95.19 87 HIS A CA 1
ATOM 652 C C . HIS A 1 87 ? 1.650 -13.347 -1.531 1.00 95.19 87 HIS A C 1
ATOM 654 O O . HIS A 1 87 ? 2.590 -13.680 -2.251 1.00 95.19 87 HIS A O 1
ATOM 660 N N . THR A 1 88 ? 0.557 -12.758 -2.018 1.00 94.00 88 THR A N 1
ATOM 661 C CA . THR A 1 88 ? 0.414 -12.351 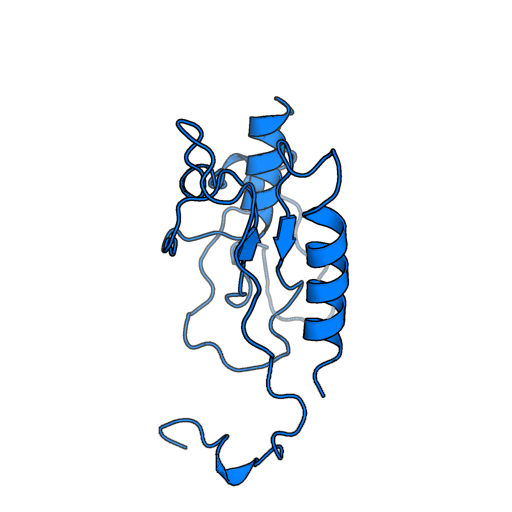-3.415 1.00 94.00 88 THR A CA 1
ATOM 662 C C . THR A 1 88 ? 1.387 -11.218 -3.726 1.00 94.00 88 THR A C 1
ATOM 664 O O . THR A 1 88 ? 1.454 -10.221 -3.001 1.00 94.00 88 THR A O 1
ATOM 667 N N . TRP A 1 89 ? 2.140 -11.376 -4.813 1.00 91.31 89 TRP A N 1
ATOM 668 C CA . TRP A 1 89 ? 3.084 -10.372 -5.293 1.00 91.31 89 TRP A CA 1
ATOM 669 C C . TRP A 1 89 ? 2.342 -9.145 -5.810 1.00 91.31 89 TRP A C 1
ATOM 671 O O . TRP A 1 89 ? 1.427 -9.268 -6.623 1.00 91.31 89 TRP A O 1
ATOM 681 N N . ARG A 1 90 ? 2.743 -7.964 -5.335 1.00 93.25 90 ARG A N 1
ATOM 682 C CA . ARG A 1 90 ? 2.147 -6.677 -5.703 1.00 93.25 90 ARG A CA 1
ATOM 683 C C . ARG A 1 90 ? 3.204 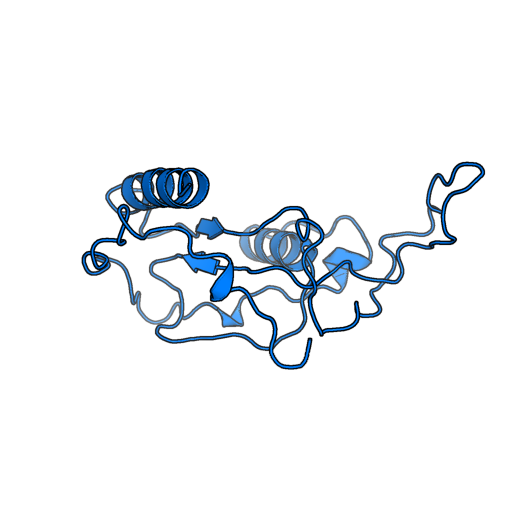-5.587 -5.737 1.00 93.25 90 ARG A C 1
ATOM 685 O O . ARG A 1 90 ? 4.170 -5.635 -4.978 1.00 93.25 90 ARG A O 1
ATOM 692 N N . ASP A 1 91 ? 2.965 -4.588 -6.573 1.00 94.38 91 ASP A N 1
ATOM 693 C CA . ASP A 1 91 ? 3.583 -3.270 -6.464 1.00 94.38 91 ASP A CA 1
ATOM 694 C C . ASP A 1 91 ? 2.510 -2.215 -6.118 1.00 94.38 91 ASP A C 1
ATOM 696 O O . ASP A 1 91 ? 1.331 -2.538 -5.928 1.00 94.38 91 ASP A O 1
ATOM 700 N N . PHE A 1 92 ? 2.899 -0.940 -6.033 1.00 94.56 92 PHE A N 1
ATOM 701 C CA . PHE A 1 92 ? 1.985 0.152 -5.677 1.00 94.56 92 PHE A CA 1
ATOM 702 C C . PHE A 1 92 ? 0.789 0.315 -6.614 1.00 94.56 92 PHE A C 1
ATOM 704 O O . PHE A 1 92 ? -0.237 0.855 -6.198 1.00 94.56 92 PHE A O 1
ATOM 711 N N . THR A 1 93 ? 0.867 -0.176 -7.853 1.00 96.88 93 THR A N 1
ATOM 712 C CA . THR A 1 93 ? -0.258 -0.087 -8.789 1.00 96.88 93 THR A CA 1
ATOM 713 C C . THR A 1 93 ? -1.437 -0.962 -8.371 1.00 96.88 93 THR A C 1
ATOM 715 O O . THR A 1 93 ? 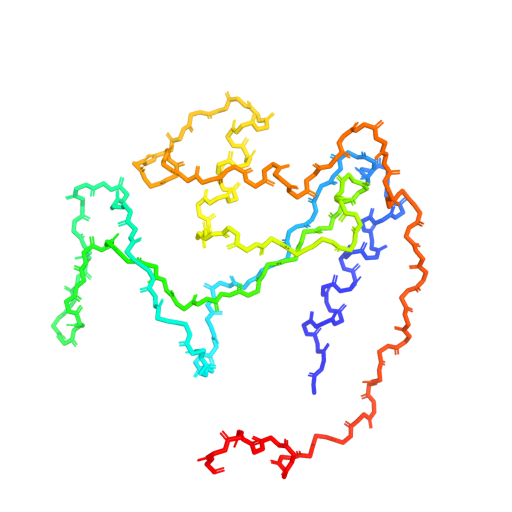-2.560 -0.708 -8.790 1.00 96.88 93 THR A O 1
ATOM 718 N N . SER A 1 94 ? -1.244 -1.910 -7.447 1.00 97.44 94 SER A N 1
ATOM 719 C CA . SER A 1 94 ? -2.361 -2.656 -6.850 1.00 97.44 94 SER A CA 1
ATOM 720 C C . SER A 1 94 ? -3.285 -1.769 -6.000 1.00 97.44 94 SER A C 1
ATOM 722 O O . SER A 1 94 ? -4.483 -2.031 -5.910 1.00 97.44 94 SER A O 1
ATOM 724 N N . ILE A 1 95 ? -2.766 -0.672 -5.428 1.00 97.88 95 ILE A N 1
ATOM 725 C CA . ILE A 1 95 ? -3.590 0.335 -4.738 1.00 97.88 95 ILE A CA 1
ATOM 726 C C . ILE A 1 95 ? -4.449 1.093 -5.758 1.00 97.88 95 ILE A C 1
ATOM 728 O O . ILE A 1 95 ? -5.637 1.309 -5.518 1.00 97.88 95 ILE A O 1
ATOM 732 N N . LEU A 1 96 ? -3.877 1.445 -6.918 1.00 98.12 96 LEU A N 1
ATOM 733 C CA . LEU A 1 96 ? -4.636 2.040 -8.024 1.00 98.12 96 LEU A CA 1
ATOM 734 C C . LEU A 1 96 ? -5.722 1.077 -8.498 1.00 98.12 96 LEU A C 1
ATOM 736 O O . LEU A 1 96 ? -6.884 1.464 -8.580 1.00 98.12 96 LEU A O 1
ATOM 740 N N . LYS A 1 97 ? -5.383 -0.204 -8.670 1.00 98.50 97 LYS A N 1
ATOM 741 C CA . LYS A 1 97 ? -6.342 -1.229 -9.072 1.00 98.50 97 LYS A CA 1
ATOM 742 C C . LYS A 1 97 ? -7.503 -1.388 -8.096 1.00 98.50 97 LYS A C 1
ATOM 744 O O . LYS A 1 97 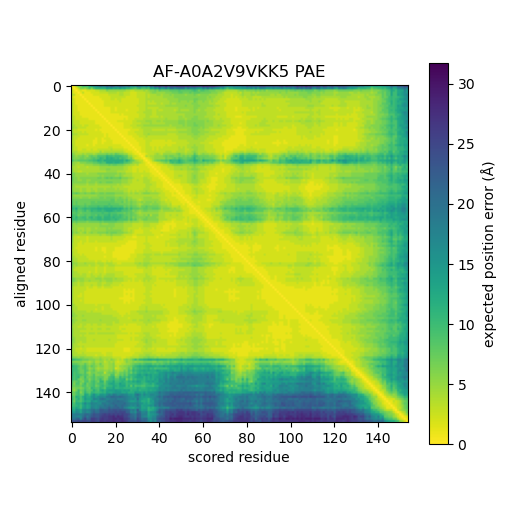? -8.648 -1.548 -8.519 1.00 98.50 97 LYS A O 1
ATOM 749 N N . LEU A 1 98 ? -7.238 -1.326 -6.792 1.00 98.12 98 LEU A N 1
ATOM 750 C CA . LEU A 1 98 ? -8.287 -1.336 -5.772 1.00 98.12 98 LEU A CA 1
ATOM 751 C C . LEU A 1 98 ? -9.240 -0.137 -5.936 1.00 98.12 98 LEU A C 1
ATOM 753 O O . LEU A 1 98 ? -10.458 -0.308 -5.869 1.00 98.12 98 LEU A O 1
ATOM 757 N N . ILE A 1 99 ? -8.703 1.063 -6.181 1.00 98.31 99 ILE A N 1
ATOM 758 C CA . ILE A 1 99 ? -9.488 2.286 -6.422 1.00 98.31 99 ILE A CA 1
ATOM 759 C C . ILE A 1 99 ? -10.308 2.153 -7.714 1.00 98.31 99 ILE A C 1
ATOM 761 O O . ILE A 1 99 ? -11.512 2.418 -7.701 1.00 98.31 99 ILE A O 1
ATOM 765 N N . GLU A 1 100 ? -9.690 1.686 -8.800 1.00 98.62 100 GLU A N 1
ATOM 766 C CA . GLU A 1 100 ? -10.336 1.419 -10.091 1.00 98.62 100 GLU A CA 1
ATOM 767 C C . GLU A 1 100 ? -11.546 0.502 -9.940 1.00 98.62 100 GLU A C 1
ATOM 769 O O . GLU A 1 100 ? -12.649 0.845 -10.368 1.00 98.62 100 GLU A O 1
ATOM 774 N N . VAL A 1 101 ? -11.362 -0.635 -9.262 1.00 97.69 101 VAL A N 1
ATOM 775 C CA . VAL A 1 101 ? -12.429 -1.608 -9.005 1.00 97.69 101 VAL A CA 1
ATOM 776 C C . VAL A 1 101 ? -13.508 -1.016 -8.098 1.00 97.69 101 VAL A C 1
ATOM 778 O O . VAL A 1 101 ? -14.697 -1.208 -8.352 1.00 97.69 101 VAL A O 1
ATOM 781 N N . ARG A 1 102 ? -13.128 -0.275 -7.049 1.00 96.56 102 ARG A N 1
ATOM 782 C CA . ARG A 1 102 ? -14.083 0.282 -6.081 1.00 96.56 102 ARG A CA 1
ATOM 783 C C . ARG A 1 102 ? -15.005 1.331 -6.696 1.00 96.56 102 ARG A C 1
ATOM 785 O O . ARG A 1 102 ? -16.189 1.359 -6.353 1.00 96.56 102 ARG A O 1
ATOM 792 N N . PHE A 1 103 ? -14.453 2.202 -7.535 1.00 97.62 103 PHE A N 1
ATOM 793 C CA . PHE A 1 103 ? -15.153 3.360 -8.093 1.00 97.62 103 PHE A CA 1
ATOM 794 C C . PHE A 1 103 ? -15.536 3.195 -9.564 1.00 97.62 103 PHE A C 1
ATOM 796 O O . PHE A 1 103 ? -16.137 4.104 -10.132 1.00 97.62 103 PHE A O 1
ATOM 803 N N . ASN A 1 104 ? -15.248 2.033 -10.157 1.00 98.06 104 ASN A N 1
ATOM 804 C CA . ASN A 1 104 ? -15.522 1.725 -11.557 1.00 98.06 104 ASN A CA 1
ATOM 805 C C . ASN A 1 104 ? -14.922 2.777 -12.509 1.00 98.06 104 ASN A C 1
ATOM 807 O O . ASN A 1 104 ? -15.612 3.337 -13.363 1.00 98.06 104 ASN A O 1
ATOM 811 N N . VAL A 1 105 ? -13.632 3.062 -12.323 1.00 98.50 105 VAL A N 1
ATOM 812 C CA . VAL A 1 105 ? -12.853 3.972 -13.176 1.00 98.50 105 VAL A CA 1
ATOM 813 C C . VAL A 1 105 ? -11.804 3.181 -13.968 1.00 98.50 105 VAL A C 1
ATOM 815 O O . VAL A 1 105 ? -11.354 2.138 -13.491 1.00 98.50 105 VAL A O 1
ATOM 818 N N . PRO A 1 106 ? -11.444 3.616 -15.190 1.00 98.38 106 PRO A N 1
ATOM 819 C CA . PRO A 1 106 ? -10.488 2.893 -16.023 1.00 98.38 106 PRO A CA 1
ATOM 820 C C . PRO A 1 106 ? -9.058 3.001 -15.482 1.00 98.38 106 PRO A C 1
ATOM 822 O O . PRO A 1 106 ? -8.706 3.990 -14.840 1.00 98.38 106 PRO A O 1
ATOM 825 N N . SER A 1 107 ? -8.232 2.008 -15.813 1.00 98.44 107 SER A N 1
ATOM 826 C CA . SER A 1 107 ? -6.785 2.040 -15.576 1.00 98.44 107 SER A CA 1
ATOM 827 C C . SER A 1 107 ? -6.096 3.105 -16.434 1.00 98.44 107 SER A C 1
ATOM 829 O O . SER A 1 107 ? -6.580 3.456 -17.516 1.00 98.44 107 SER A O 1
ATOM 831 N N . LEU A 1 108 ? -4.959 3.613 -15.960 1.00 97.12 108 LEU A N 1
ATOM 832 C CA . LEU A 1 108 ? -4.208 4.693 -16.604 1.00 97.12 108 LEU A CA 1
ATOM 833 C C . LEU A 1 108 ? -3.091 4.180 -17.520 1.00 97.12 108 LEU A C 1
ATOM 835 O O . LEU A 1 108 ? -2.697 4.877 -18.454 1.00 97.12 108 LEU A O 1
ATOM 839 N N . THR A 1 109 ? -2.574 2.977 -17.265 1.00 97.62 109 THR A N 1
ATOM 840 C CA . THR A 1 109 ? -1.425 2.385 -17.963 1.00 97.62 109 THR A CA 1
ATOM 841 C C . THR A 1 109 ? -1.631 0.884 -18.210 1.00 97.62 109 THR A C 1
ATOM 843 O O . THR A 1 109 ? -2.647 0.298 -17.841 1.00 97.62 109 THR A O 1
ATOM 846 N N . ALA A 1 110 ? -0.665 0.211 -18.838 1.00 98.00 110 ALA A N 1
ATOM 847 C CA . ALA A 1 110 ? -0.683 -1.250 -18.925 1.00 98.00 110 ALA A CA 1
ATOM 848 C C . ALA A 1 110 ? -0.349 -1.928 -17.581 1.00 98.00 110 ALA A C 1
ATOM 850 O O . ALA A 1 110 ? -0.746 -3.072 -17.352 1.00 98.00 110 ALA A O 1
ATOM 851 N N . ARG A 1 111 ? 0.365 -1.236 -16.683 1.00 97.62 111 ARG A N 1
ATOM 852 C CA . ARG A 1 111 ? 0.838 -1.806 -15.416 1.00 97.62 111 ARG A CA 1
ATOM 853 C C . ARG A 1 111 ? -0.295 -1.954 -14.401 1.00 97.62 111 ARG A C 1
ATOM 855 O O . ARG A 1 111 ? -0.557 -3.072 -13.968 1.00 97.62 111 ARG A O 1
ATOM 862 N N . ASP A 1 112 ? -1.003 -0.873 -14.087 1.00 97.88 112 ASP A N 1
ATOM 863 C CA . ASP A 1 112 ? -2.205 -0.891 -13.234 1.00 97.88 112 ASP A CA 1
ATOM 864 C C . ASP A 1 112 ? -3.353 -1.702 -13.864 1.00 97.88 112 ASP A C 1
ATOM 866 O O . ASP A 1 112 ? -4.034 -2.460 -13.168 1.00 97.88 112 ASP A O 1
ATOM 870 N N . ALA A 1 113 ? -3.492 -1.687 -15.195 1.00 98.06 113 ALA A N 1
ATOM 871 C CA . ALA A 1 113 ? -4.417 -2.587 -15.888 1.00 98.06 113 ALA A CA 1
ATOM 872 C C . ALA A 1 113 ? -4.153 -4.070 -15.568 1.00 98.06 113 ALA A C 1
ATOM 874 O O . ALA A 1 113 ? -5.113 -4.828 -15.400 1.00 98.06 113 ALA A O 1
ATOM 875 N N . SER A 1 114 ? -2.878 -4.462 -15.441 1.00 96.69 114 SER A N 1
ATOM 876 C CA . SER A 1 114 ? -2.436 -5.830 -15.128 1.00 96.69 114 SER A CA 1
ATOM 877 C C . SER A 1 114 ? -2.329 -6.159 -13.633 1.00 96.69 114 SER A C 1
ATOM 879 O O . SER A 1 114 ? -2.092 -7.316 -13.286 1.00 96.69 114 SER A O 1
ATOM 881 N N . ALA A 1 115 ? -2.477 -5.168 -12.752 1.00 97.25 115 ALA A N 1
ATOM 882 C CA . ALA A 1 115 ? -2.245 -5.332 -11.323 1.00 97.25 115 ALA A CA 1
ATOM 883 C C . ALA A 1 115 ? -3.342 -6.156 -10.627 1.00 97.25 115 ALA A C 1
ATOM 885 O O . ALA A 1 115 ? -4.491 -6.222 -11.075 1.00 97.25 115 ALA A O 1
ATOM 886 N N . ASP A 1 116 ? -2.987 -6.755 -9.489 1.00 97.06 116 ASP A N 1
ATOM 887 C CA . ASP A 1 116 ? -3.951 -7.383 -8.588 1.00 97.06 116 ASP A CA 1
ATOM 888 C C . ASP A 1 116 ? -4.746 -6.320 -7.810 1.00 97.06 116 ASP A C 1
ATOM 890 O O . ASP A 1 116 ? -4.224 -5.272 -7.440 1.00 97.06 116 ASP A O 1
ATOM 894 N N . ASN A 1 117 ? -6.023 -6.586 -7.535 1.00 96.44 117 ASN A N 1
ATOM 895 C CA . ASN A 1 117 ? -6.947 -5.597 -6.975 1.00 96.44 117 ASN A CA 1
ATOM 896 C C . ASN A 1 117 ? -6.986 -5.534 -5.440 1.00 96.44 117 ASN A C 1
ATOM 8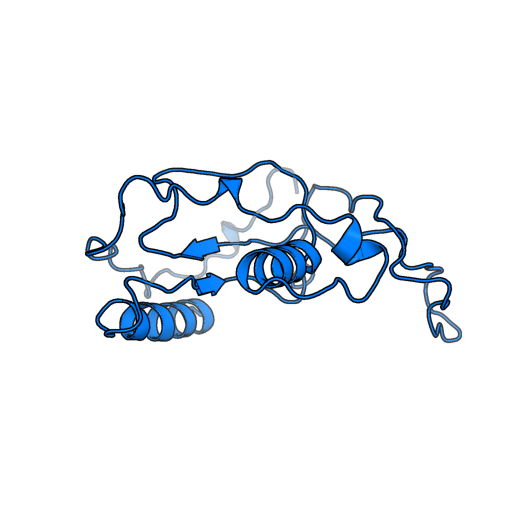98 O O . ASN A 1 117 ? -7.811 -4.803 -4.898 1.00 96.44 117 ASN A O 1
ATOM 902 N N . MET A 1 118 ? -6.152 -6.307 -4.734 1.00 97.44 118 MET A N 1
ATOM 903 C CA . MET A 1 118 ? -6.102 -6.361 -3.266 1.00 97.44 118 MET A CA 1
ATOM 904 C C . MET A 1 118 ? -7.399 -6.841 -2.587 1.00 97.44 118 MET A C 1
ATOM 906 O O . MET A 1 118 ? -7.506 -6.797 -1.361 1.00 97.44 118 MET A O 1
ATOM 910 N N . MET A 1 119 ? -8.397 -7.334 -3.326 1.00 96.62 119 MET A N 1
ATOM 911 C CA . MET A 1 119 ? -9.696 -7.679 -2.735 1.00 96.62 119 MET A CA 1
ATOM 912 C C . MET A 1 119 ? -9.615 -8.866 -1.767 1.00 96.62 119 MET A C 1
ATOM 914 O O . MET A 1 119 ? -10.477 -9.004 -0.902 1.00 96.62 119 MET A O 1
ATOM 918 N N . GLU A 1 120 ? -8.562 -9.689 -1.846 1.00 96.06 120 GLU A N 1
ATOM 919 C CA . GLU A 1 120 ? -8.348 -10.804 -0.916 1.00 96.06 120 GLU A CA 1
ATOM 920 C C . GLU A 1 120 ? -8.148 -10.359 0.537 1.00 96.06 120 GLU A C 1
ATOM 922 O O . GLU A 1 120 ? -8.473 -11.120 1.447 1.00 96.06 120 GLU A O 1
ATOM 927 N N . PHE A 1 121 ? -7.682 -9.126 0.772 1.00 96.94 121 PHE A N 1
ATOM 928 C CA . PHE A 1 121 ? -7.553 -8.589 2.127 1.00 96.94 121 PHE A CA 1
ATOM 929 C C . PHE A 1 121 ? -8.906 -8.466 2.827 1.00 96.94 121 PHE A C 1
ATOM 931 O O . PHE A 1 121 ? -8.941 -8.455 4.057 1.00 96.94 121 PHE A O 1
ATOM 938 N N . PHE A 1 122 ? -10.004 -8.378 2.073 1.00 96.56 122 PHE A N 1
ATOM 939 C CA . PHE A 1 122 ? -11.319 -8.076 2.609 1.00 96.56 122 PHE A CA 1
ATOM 940 C C . PHE A 1 122 ? -12.234 -9.302 2.696 1.00 96.56 122 PHE A C 1
ATOM 942 O O . PHE A 1 122 ? -12.198 -10.232 1.882 1.00 96.56 122 PHE A O 1
ATOM 949 N N . ASP A 1 123 ? -13.095 -9.263 3.705 1.00 95.25 123 ASP A N 1
ATOM 950 C CA . ASP A 1 123 ? -14.279 -10.088 3.868 1.00 95.25 123 ASP A CA 1
ATOM 951 C C . ASP A 1 123 ? -15.456 -9.158 4.181 1.00 95.25 123 ASP A C 1
ATOM 953 O O . ASP A 1 123 ? -15.568 -8.599 5.270 1.00 95.25 123 ASP A O 1
ATOM 957 N N . PHE A 1 124 ? -16.327 -8.970 3.190 1.00 94.69 124 PHE A N 1
ATOM 958 C CA . PHE A 1 124 ? -17.483 -8.080 3.293 1.00 94.69 124 PHE A CA 1
ATOM 959 C C . PHE A 1 124 ? -18.741 -8.775 3.835 1.00 94.69 124 PHE A C 1
ATOM 961 O O . PHE A 1 124 ? -19.797 -8.148 3.896 1.00 94.69 124 PHE A O 1
ATOM 968 N N . SER A 1 125 ? -18.662 -10.057 4.215 1.00 94.44 125 SER A N 1
ATOM 969 C CA . SER A 1 125 ? -19.814 -10.785 4.767 1.00 94.44 125 SER A CA 1
ATOM 970 C C . SER A 1 125 ? -20.165 -10.337 6.189 1.00 94.44 125 SER A C 1
ATOM 972 O O . SER A 1 125 ? -21.337 -10.293 6.557 1.00 94.44 125 SER A O 1
ATOM 974 N N . THR A 1 126 ? -19.158 -9.959 6.977 1.00 89.81 126 THR A N 1
ATOM 975 C CA . THR A 1 126 ? -19.316 -9.398 8.318 1.00 89.81 126 THR A CA 1
ATOM 976 C C . THR A 1 126 ? -18.132 -8.489 8.631 1.00 89.81 126 THR A C 1
ATOM 978 O O . THR A 1 126 ? -17.001 -8.827 8.288 1.00 89.81 126 THR A O 1
ATOM 981 N N . PRO A 1 127 ? -18.339 -7.343 9.294 1.00 92.06 127 PRO A N 1
ATOM 982 C CA . PRO A 1 127 ? -17.221 -6.518 9.703 1.00 92.06 127 PRO A CA 1
ATOM 983 C C . PRO A 1 127 ? -16.547 -7.111 10.952 1.00 92.06 127 PRO A C 1
ATOM 985 O O . PRO A 1 127 ? -17.204 -7.452 11.935 1.00 92.06 127 PRO A O 1
ATOM 988 N N . HIS A 1 128 ? -15.220 -7.198 10.924 1.00 87.44 128 HIS A N 1
ATOM 989 C CA . HIS A 1 128 ? -14.378 -7.823 11.948 1.00 87.44 128 HIS A CA 1
ATOM 990 C C . HIS A 1 128 ? -13.779 -6.815 12.940 1.00 87.44 128 HIS A C 1
ATOM 992 O O . HIS A 1 128 ? -13.545 -7.152 14.097 1.00 87.44 128 HIS A O 1
ATOM 998 N N . LEU A 1 129 ? -13.555 -5.562 12.518 1.00 83.25 129 LEU A N 1
ATOM 999 C CA . LEU A 1 129 ? -12.856 -4.536 13.315 1.00 83.25 129 LEU A CA 1
ATOM 1000 C C . LEU A 1 129 ? -13.659 -3.232 13.498 1.00 83.25 129 LEU A C 1
ATOM 1002 O O . LEU A 1 129 ? -13.087 -2.147 13.539 1.00 83.25 129 LEU A O 1
ATOM 1006 N N . LEU A 1 130 ? -14.991 -3.295 13.649 1.00 86.19 130 LEU A N 1
ATOM 1007 C CA . LEU A 1 130 ? -15.792 -2.085 13.941 1.00 86.19 130 LEU A CA 1
ATOM 1008 C C . LEU A 1 130 ? -15.374 -1.389 15.241 1.00 86.19 130 LEU A C 1
ATOM 1010 O O . LEU A 1 130 ? -15.420 -0.166 15.328 1.00 86.19 130 LEU A O 1
ATOM 1014 N N . LYS A 1 131 ? -14.979 -2.171 16.246 1.00 83.31 131 LYS A N 1
ATOM 1015 C CA . LYS A 1 131 ? -14.467 -1.690 17.530 1.00 83.31 131 LYS A CA 1
ATOM 1016 C C . LYS A 1 131 ? -13.142 -2.398 17.795 1.00 83.31 131 LYS A C 1
ATOM 1018 O O . LYS A 1 131 ? -13.152 -3.449 18.437 1.00 83.31 131 LYS A O 1
ATOM 1023 N N . PRO A 1 132 ? -12.028 -1.901 17.234 1.00 78.06 132 PRO A N 1
ATOM 1024 C CA . PRO A 1 132 ? -10.744 -2.553 17.419 1.00 78.06 132 PRO A CA 1
ATOM 1025 C C . PRO A 1 132 ? -10.367 -2.545 18.909 1.00 78.06 132 PRO A C 1
ATOM 1027 O O . PRO A 1 132 ? -10.685 -1.583 19.619 1.00 78.06 132 PRO A O 1
ATOM 1030 N N . PRO A 1 133 ? -9.722 -3.613 19.408 1.00 78.12 133 PRO A N 1
ATOM 1031 C CA . PRO A 1 133 ? -9.228 -3.637 20.776 1.00 78.12 133 PRO A CA 1
ATOM 1032 C C . PRO A 1 133 ? -8.172 -2.543 20.974 1.00 78.12 133 PRO A C 1
ATOM 1034 O O . PRO A 1 133 ? -7.496 -2.134 20.028 1.00 78.12 133 PRO A O 1
ATOM 1037 N N . GLY A 1 134 ? -8.009 -2.089 22.219 1.00 72.31 134 GLY A N 1
ATOM 1038 C CA . GLY A 1 134 ? -6.907 -1.196 22.565 1.0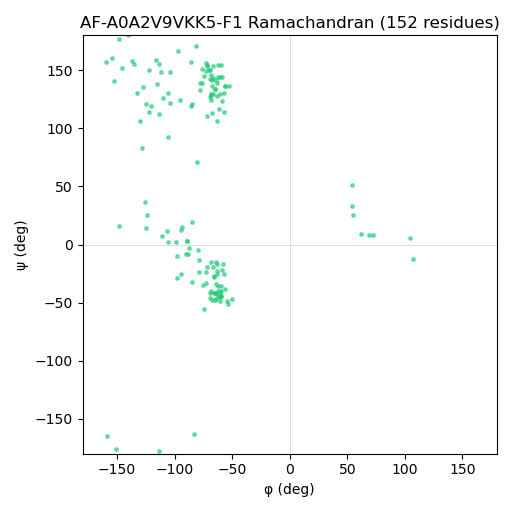0 72.31 134 GLY A CA 1
ATOM 1039 C C . GLY A 1 134 ? -5.572 -1.845 22.200 1.00 72.31 134 GLY A C 1
ATOM 1040 O O . GLY A 1 134 ? -5.331 -3.005 22.541 1.00 72.31 134 GLY A O 1
ATOM 1041 N N . LEU A 1 135 ? -4.719 -1.109 21.488 1.00 68.50 135 LEU A N 1
ATOM 1042 C CA . LEU A 1 135 ? -3.380 -1.586 21.161 1.00 68.50 135 LEU A CA 1
ATOM 1043 C C . LEU A 1 135 ? -2.546 -1.696 22.447 1.00 68.50 135 LEU A C 1
ATOM 1045 O O . LEU A 1 135 ? -2.685 -0.851 23.339 1.00 68.50 135 LEU A O 1
ATOM 1049 N N . PRO A 1 136 ? -1.673 -2.711 22.564 1.00 69.06 136 PRO A N 1
ATOM 1050 C CA . PRO A 1 136 ? -0.733 -2.764 23.671 1.00 69.06 136 PRO A CA 1
ATOM 1051 C C . PRO A 1 136 ? 0.155 -1.508 23.653 1.00 69.06 136 PRO A C 1
ATOM 1053 O O . PRO A 1 136 ? 0.504 -1.022 22.573 1.00 69.06 136 PRO A O 1
ATOM 1056 N N . PRO A 1 137 ? 0.533 -0.968 24.825 1.00 71.56 137 PRO A N 1
ATOM 1057 C CA . PRO A 1 137 ? 1.409 0.191 24.885 1.00 71.56 137 PRO A CA 1
ATOM 1058 C C . PRO A 1 137 ? 2.736 -0.134 24.196 1.00 71.56 137 PRO A C 1
ATOM 1060 O O . PRO A 1 137 ? 3.417 -1.099 24.551 1.00 71.56 137 PRO A O 1
ATOM 1063 N N . GLN A 1 138 ? 3.100 0.676 23.204 1.00 71.19 138 GLN A N 1
ATOM 1064 C CA . GLN A 1 138 ? 4.392 0.554 22.548 1.00 71.19 138 GLN A CA 1
ATOM 1065 C C . GLN A 1 138 ? 5.494 0.967 23.541 1.00 71.19 138 GLN A C 1
ATOM 1067 O O . GLN A 1 138 ? 5.405 2.049 24.125 1.00 71.19 138 GLN A O 1
ATOM 1072 N N . PRO A 1 139 ? 6.542 0.152 23.754 1.00 73.69 139 PRO A N 1
ATOM 1073 C CA . PRO A 1 139 ? 7.659 0.547 24.602 1.00 73.69 139 PRO A CA 1
ATOM 1074 C C . PRO A 1 139 ? 8.434 1.694 23.939 1.00 73.69 139 PRO A C 1
ATOM 1076 O O . PRO A 1 139 ? 9.057 1.516 22.893 1.00 73.69 139 PRO A O 1
ATOM 1079 N N . THR A 1 140 ? 8.397 2.880 24.549 1.00 71.81 140 THR A N 1
ATOM 1080 C CA . THR A 1 140 ? 9.040 4.113 24.048 1.00 71.81 140 THR A CA 1
ATOM 1081 C C . THR A 1 140 ? 10.398 4.399 24.694 1.00 71.81 140 THR A C 1
ATOM 1083 O O . THR A 1 140 ? 11.131 5.275 24.242 1.00 71.81 140 THR A O 1
ATOM 1086 N N . ASN A 1 141 ? 10.748 3.657 25.745 1.00 73.94 141 ASN A N 1
ATOM 1087 C CA . ASN A 1 141 ? 11.950 3.834 26.564 1.00 73.94 141 ASN A CA 1
ATOM 1088 C C . ASN A 1 141 ? 13.019 2.754 26.322 1.00 73.94 141 ASN A C 1
ATOM 1090 O O . ASN A 1 141 ? 13.967 2.644 27.098 1.00 73.94 141 ASN A O 1
ATOM 1094 N N . GLY A 1 142 ? 12.861 1.941 25.274 1.00 70.62 142 GLY A N 1
ATOM 1095 C CA . GLY A 1 142 ? 13.880 0.976 24.883 1.00 70.62 142 GLY A CA 1
ATOM 1096 C C . GLY A 1 142 ? 15.185 1.693 24.538 1.00 70.62 142 GLY A C 1
ATOM 1097 O O . GLY A 1 142 ? 15.188 2.640 23.751 1.00 70.62 142 GLY A O 1
ATOM 1098 N N . VAL A 1 143 ? 16.295 1.245 25.126 1.00 74.56 143 VAL A N 1
ATOM 1099 C CA . VAL A 1 143 ? 17.627 1.690 24.708 1.00 74.56 143 VAL A CA 1
ATOM 1100 C C . VAL A 1 143 ? 17.873 1.131 23.311 1.00 74.56 143 VAL A C 1
ATOM 1102 O O . VAL A 1 143 ? 17.760 -0.078 23.106 1.00 74.56 143 VAL A O 1
ATOM 1105 N N . CYS A 1 144 ? 18.182 2.009 22.353 1.00 68.06 144 CYS A N 1
ATOM 1106 C CA . CYS A 1 144 ? 18.685 1.587 21.050 1.00 68.06 144 CYS A CA 1
ATOM 1107 C C . CYS A 1 144 ? 20.026 0.897 21.302 1.00 68.06 144 CYS A C 1
ATOM 1109 O O . CYS A 1 144 ? 20.993 1.556 21.680 1.00 68.06 144 CYS A O 1
ATOM 1111 N N . ASP A 1 145 ? 20.048 -0.427 21.192 1.00 72.88 145 ASP A N 1
ATOM 1112 C CA . ASP A 1 145 ? 21.233 -1.235 21.439 1.00 72.88 145 ASP A CA 1
ATOM 1113 C C . ASP A 1 145 ? 21.780 -1.721 20.091 1.00 72.88 145 ASP A C 1
ATOM 1115 O O . ASP A 1 145 ? 21.356 -2.772 19.604 1.00 72.88 145 ASP A O 1
ATOM 1119 N N . PRO A 1 146 ? 22.715 -0.977 19.475 1.00 71.06 146 PRO A N 1
ATOM 1120 C CA . PRO A 1 146 ? 23.263 -1.335 18.170 1.00 71.06 146 PRO A CA 1
ATOM 1121 C C . PRO A 1 146 ? 24.027 -2.666 18.203 1.00 71.06 146 PRO A C 1
ATOM 1123 O O . PRO A 1 146 ? 24.260 -3.269 17.160 1.00 71.06 146 PRO A O 1
ATOM 1126 N N . THR A 1 147 ? 24.382 -3.186 19.387 1.00 74.75 147 THR A N 1
ATOM 1127 C CA . THR A 1 147 ? 25.007 -4.514 19.500 1.00 74.75 147 THR A CA 1
ATOM 1128 C C . THR A 1 147 ? 24.024 -5.653 19.216 1.00 74.75 147 THR A C 1
ATOM 1130 O O . THR A 1 147 ? 24.445 -6.755 18.864 1.00 74.75 147 THR A O 1
ATOM 1133 N N . LYS A 1 148 ? 22.713 -5.384 19.308 1.00 67.12 148 LYS A N 1
ATOM 1134 C CA . LYS A 1 148 ? 21.632 -6.317 18.956 1.00 67.12 148 LYS A CA 1
ATOM 1135 C C . LYS A 1 148 ? 21.185 -6.210 17.501 1.00 67.12 148 LYS A C 1
ATOM 1137 O O . LYS A 1 148 ? 20.438 -7.069 17.045 1.00 67.12 148 LYS A O 1
ATOM 1142 N N . GLU A 1 149 ? 21.663 -5.213 16.761 1.00 62.22 149 GLU A N 1
ATOM 1143 C CA . GLU A 1 149 ? 21.381 -5.021 15.331 1.00 62.22 149 GLU A CA 1
ATOM 1144 C C . GLU A 1 149 ? 22.334 -5.833 14.434 1.00 62.22 149 GLU A C 1
ATOM 1146 O O . GLU A 1 149 ? 22.492 -5.555 13.246 1.00 62.22 149 GLU A O 1
ATOM 1151 N N . LYS A 1 150 ? 22.988 -6.864 14.986 1.00 55.31 150 LYS A N 1
ATOM 1152 C CA . LYS A 1 150 ? 23.847 -7.762 14.215 1.00 55.31 150 LYS A CA 1
ATOM 1153 C C . LYS A 1 150 ? 22.975 -8.646 13.321 1.00 55.31 150 LYS A C 1
ATOM 1155 O O . LYS A 1 150 ? 22.255 -9.518 13.810 1.00 55.31 150 LYS A O 1
ATOM 1160 N N . ALA A 1 151 ? 23.036 -8.419 12.010 1.00 52.62 151 ALA A N 1
ATOM 1161 C CA . ALA A 1 151 ? 22.397 -9.297 11.039 1.00 52.62 151 ALA A CA 1
ATOM 1162 C C . ALA A 1 151 ? 22.921 -10.737 11.227 1.00 52.62 151 ALA A C 1
ATOM 1164 O O . ALA A 1 151 ? 24.130 -10.924 11.395 1.00 52.62 151 ALA A O 1
ATOM 1165 N N . PRO A 1 152 ? 22.061 -11.772 11.204 1.00 49.25 152 PRO A N 1
ATOM 1166 C CA . PRO A 1 152 ? 22.533 -13.149 11.260 1.00 49.25 152 PRO A CA 1
ATOM 1167 C C . PRO A 1 152 ? 23.511 -13.411 10.104 1.00 49.25 152 PRO A C 1
ATOM 1169 O O . PRO A 1 152 ? 23.113 -13.372 8.943 1.00 49.25 152 PRO A O 1
ATOM 1172 N N . GLY A 1 153 ? 24.784 -13.668 10.419 1.00 59.28 153 GLY A N 1
ATOM 1173 C CA . GLY A 1 153 ? 25.806 -14.036 9.430 1.00 59.28 153 GLY A CA 1
ATOM 1174 C C . GLY A 1 153 ? 26.830 -12.963 9.036 1.00 59.28 153 GLY A C 1
ATOM 1175 O O . GLY A 1 153 ? 27.655 -13.264 8.177 1.00 59.28 153 GLY A O 1
ATOM 1176 N N . PHE A 1 154 ? 26.839 -11.778 9.666 1.00 44.41 154 PHE A N 1
ATOM 1177 C CA . PHE A 1 154 ? 27.894 -10.757 9.511 1.00 44.41 154 PHE A CA 1
ATOM 1178 C C . PHE A 1 154 ? 28.341 -10.207 10.873 1.00 44.41 154 PHE A C 1
ATOM 1180 O O . PHE A 1 154 ? 27.479 -9.919 11.731 1.00 44.41 154 PHE A O 1
#

Secondary structure (DSSP, 8-state):
--HHHHHHHHHHHHHTTSTTGGG--EEEE-SS-TT---SSPPPB---SSSPPP-PPTTPPP--S-B--S---EEEE-TTBPTT--------THHHHHHHHHHHT---SSHHHHHS---GGGB--SS-S-SSPPPPPPP-------GGG---TT-

Solvent-accessible surface area (backbone atoms only — not comparable to full-atom values): 10099 Å² total; per-residue (Å²): 139,62,62,68,60,52,52,54,48,54,53,52,64,57,42,57,82,36,92,58,29,91,81,44,75,47,77,49,67,68,95,70,61,84,86,60,93,70,92,62,77,55,48,81,42,64,37,48,66,93,74,72,67,91,74,58,96,88,56,78,92,71,65,61,44,51,53,64,69,79,69,70,76,47,78,49,38,21,35,35,50,79,99,67,80,86,83,76,88,76,62,77,41,20,60,53,22,33,51,24,67,74,69,75,46,82,68,90,39,52,28,33,61,69,37,57,45,65,62,83,54,49,37,86,91,57,72,71,38,79,76,66,75,85,75,78,84,77,82,84,81,69,77,89,56,74,83,74,67,57,55,94,93,106

Sequence (154 aa):
MQLGAADAAQIINALIPSPSWPSSVFILTYDEGGGLYDHVVPATAIKPDNIAPMLQSGDLPGDFAHTGFRLPIIVVSPWVRPHYVSHTWRDFTSILKLIEVRFNVPSLTARDASADNMMEFFDFSTPHLLKPPGLPPQPTNGVCDPTKEKAPGF

pLDDT: mean 89.43, std 11.15, range [44.41, 98.62]

Radius of gyration: 19.04 Å; Cα contacts (8 Å, |Δi|>4): 158; chains: 1; bounding box: 48×25×51 Å

Nearest PDB structures (foldseek):
  9fa9-assembly1_A  TM=1.410E-01  e=3.439E+00  Human coxsackievirus A9 (strain Griggs)

Mean predicted aligned error: 6.28 Å